Protein AF-A0A369BT83-F1 (afdb_monomer)

Radius of gyration: 11.0 Å; Cα contacts (8 Å, |Δi|>4): 94; chains: 1; bounding box: 24×28×22 Å

Organism: NCBI:txid547122

pLDDT: mean 76.7, std 12.61, range [49.34, 89.88]

Structure (mmCIF, N/CA/C/O backbone):
data_AF-A0A369BT83-F1
#
_entry.id   AF-A0A369BT83-F1
#
loop_
_atom_site.group_PDB
_atom_site.id
_atom_site.type_symbol
_atom_site.label_atom_id
_atom_site.label_alt_id
_atom_site.label_comp_id
_atom_site.label_asym_id
_atom_site.label_entity_id
_atom_site.label_seq_id
_atom_site.pdbx_PDB_ins_code
_atom_site.Cartn_x
_atom_site.Cartn_y
_atom_site.Cartn_z
_atom_site.occupancy
_atom_site.B_iso_or_equiv
_atom_site.auth_seq_id
_atom_site.auth_comp_id
_atom_site.auth_asym_id
_atom_site.auth_atom_id
_atom_site.pdbx_PDB_model_num
ATOM 1 N N . MET A 1 1 ? -3.038 -5.232 11.094 1.00 77.06 1 MET A N 1
ATOM 2 C CA . MET A 1 1 ? -2.965 -5.642 9.676 1.00 77.06 1 MET A CA 1
ATOM 3 C C . MET A 1 1 ? -1.664 -5.140 9.075 1.00 77.06 1 MET A C 1
ATOM 5 O O . MET A 1 1 ? -1.407 -3.941 9.176 1.00 77.06 1 MET A O 1
ATOM 9 N N . LYS A 1 2 ? -0.841 -6.020 8.500 1.00 80.38 2 LYS A N 1
ATOM 10 C CA . LYS A 1 2 ? 0.356 -5.608 7.753 1.00 80.38 2 LYS A CA 1
ATOM 11 C C . LYS A 1 2 ? 0.023 -5.486 6.268 1.00 80.38 2 LYS A C 1
ATOM 13 O O . LYS A 1 2 ? -0.888 -6.155 5.784 1.00 80.38 2 LYS A O 1
ATOM 18 N N . TYR A 1 3 ? 0.750 -4.616 5.591 1.00 84.31 3 TYR A N 1
ATOM 19 C CA . TYR A 1 3 ? 0.676 -4.377 4.164 1.00 84.31 3 TYR A CA 1
ATOM 20 C C . TYR A 1 3 ? 2.068 -4.499 3.556 1.00 84.31 3 TYR A C 1
ATOM 22 O O . TYR A 1 3 ? 3.046 -4.146 4.219 1.00 84.31 3 TYR A O 1
ATOM 30 N N . TYR A 1 4 ? 2.145 -4.962 2.312 1.00 84.25 4 TYR A N 1
ATOM 31 C CA . TYR A 1 4 ? 3.360 -4.934 1.503 1.00 84.25 4 TYR A CA 1
ATOM 32 C C . TYR A 1 4 ? 3.191 -3.985 0.325 1.00 84.25 4 TYR A C 1
ATOM 34 O O . TYR A 1 4 ? 2.107 -3.902 -0.246 1.00 84.25 4 TYR A O 1
ATOM 42 N N . ILE A 1 5 ? 4.262 -3.288 -0.036 1.00 84.50 5 ILE A N 1
ATOM 43 C CA . ILE A 1 5 ? 4.310 -2.414 -1.203 1.00 84.50 5 ILE A CA 1
ATOM 44 C C . ILE A 1 5 ? 5.680 -2.513 -1.871 1.00 84.50 5 ILE A C 1
ATOM 46 O O . ILE A 1 5 ? 6.705 -2.595 -1.188 1.00 84.50 5 ILE A O 1
ATOM 50 N N . TRP A 1 6 ? 5.691 -2.506 -3.202 1.00 86.50 6 TRP A N 1
ATOM 51 C CA . TRP A 1 6 ? 6.915 -2.314 -3.973 1.00 86.50 6 TRP A CA 1
ATOM 52 C C . TRP A 1 6 ? 7.201 -0.830 -4.124 1.00 86.50 6 TRP A C 1
ATOM 54 O O . TRP A 1 6 ? 6.348 -0.091 -4.618 1.00 86.50 6 TRP A O 1
ATOM 64 N N . LEU A 1 7 ? 8.400 -0.420 -3.726 1.00 84.81 7 LEU A N 1
ATOM 65 C CA . LEU A 1 7 ? 8.914 0.930 -3.922 1.00 84.81 7 LEU A CA 1
ATOM 66 C C . LEU A 1 7 ? 10.074 0.915 -4.914 1.00 84.81 7 LEU A C 1
ATOM 68 O O . LEU A 1 7 ? 10.731 -0.113 -5.06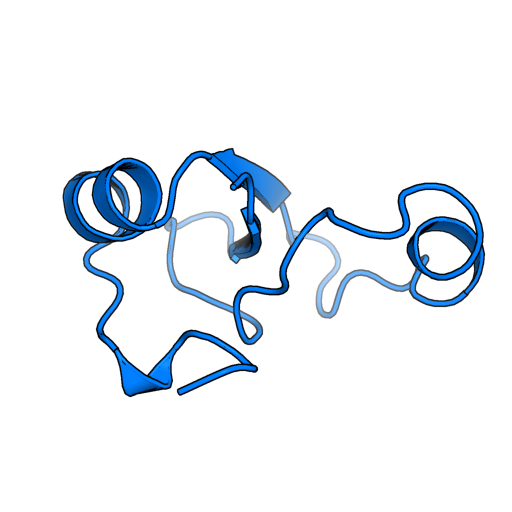9 1.0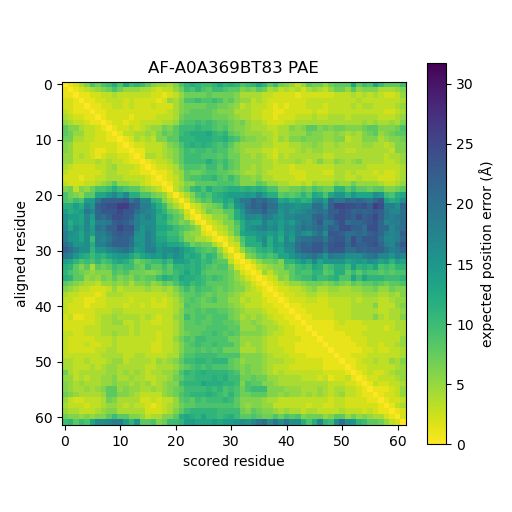0 84.81 7 LEU A O 1
ATOM 72 N N . ASP A 1 8 ? 10.349 2.040 -5.560 1.00 85.50 8 ASP A N 1
ATOM 73 C CA . ASP A 1 8 ? 11.595 2.228 -6.301 1.00 85.50 8 ASP A CA 1
ATOM 74 C C . ASP A 1 8 ? 12.752 2.639 -5.366 1.00 85.50 8 ASP A C 1
ATOM 76 O O . ASP A 1 8 ? 12.565 2.827 -4.160 1.00 85.50 8 ASP A O 1
ATOM 80 N N . GLY A 1 9 ? 13.961 2.790 -5.915 1.00 83.06 9 GLY A N 1
ATOM 81 C CA . GLY A 1 9 ? 15.149 3.215 -5.162 1.00 83.06 9 GLY A CA 1
ATOM 82 C C . GLY A 1 9 ? 15.053 4.615 -4.534 1.00 83.06 9 GLY A C 1
ATOM 83 O O . GLY A 1 9 ? 15.864 4.950 -3.674 1.00 83.06 9 GLY A O 1
ATOM 84 N N . ASN A 1 10 ? 14.066 5.415 -4.936 1.00 84.12 10 ASN A N 1
ATOM 85 C CA . ASN A 1 10 ? 13.728 6.726 -4.392 1.00 84.12 10 ASN A CA 1
ATOM 86 C C . ASN A 1 10 ? 12.444 6.691 -3.531 1.00 84.12 10 ASN A C 1
ATOM 88 O O . ASN A 1 10 ? 11.783 7.714 -3.359 1.00 84.12 10 ASN A O 1
ATOM 92 N N . ASP A 1 11 ? 12.085 5.516 -3.002 1.00 82.69 11 ASP A N 1
ATOM 93 C CA . ASP A 1 11 ? 10.957 5.297 -2.090 1.00 82.69 11 A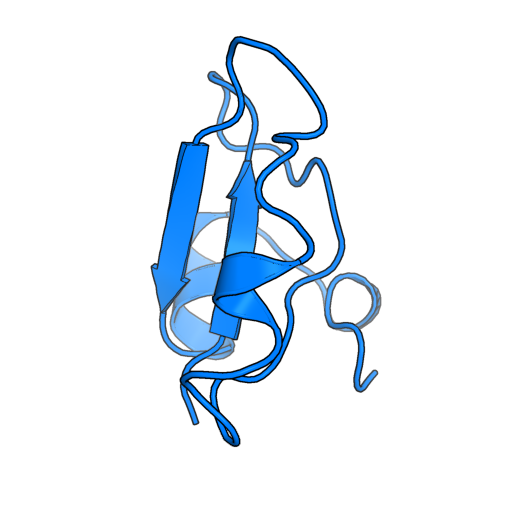SP A CA 1
ATOM 94 C C . ASP A 1 11 ? 9.567 5.684 -2.665 1.00 82.69 11 ASP A C 1
ATOM 96 O O . ASP A 1 11 ? 8.611 5.829 -1.900 1.00 82.69 11 ASP A O 1
ATOM 100 N N . ASN A 1 12 ? 9.396 5.803 -3.993 1.00 84.31 12 ASN A N 1
ATOM 101 C CA . ASN A 1 12 ? 8.073 6.017 -4.591 1.00 84.31 12 ASN A CA 1
ATOM 102 C C . ASN A 1 12 ? 7.350 4.679 -4.813 1.00 84.31 12 ASN A C 1
ATOM 10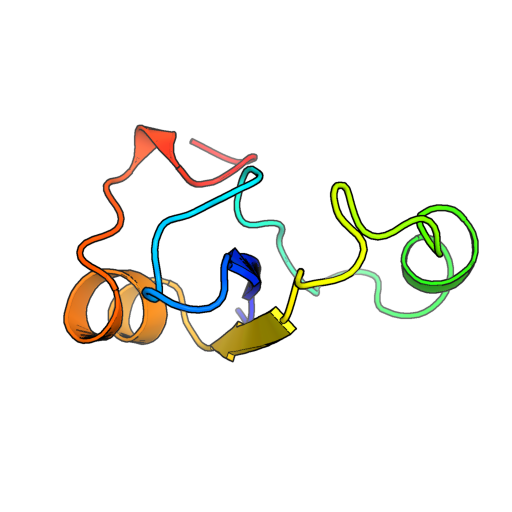4 O O . ASN A 1 12 ? 7.976 3.691 -5.208 1.00 84.31 12 ASN A O 1
ATOM 108 N N . PRO A 1 13 ? 6.022 4.626 -4.616 1.00 82.50 13 PRO A N 1
ATOM 109 C CA . PRO A 1 13 ? 5.243 3.416 -4.839 1.00 82.50 13 PRO A CA 1
ATOM 110 C C . PRO A 1 13 ? 5.222 3.007 -6.317 1.00 82.50 13 PRO A C 1
ATOM 112 O O . PRO A 1 13 ? 4.722 3.727 -7.176 1.00 82.50 13 PRO A O 1
ATOM 115 N N . LEU A 1 14 ? 5.724 1.806 -6.606 1.00 81.12 14 LEU A N 1
ATOM 116 C CA . LEU A 1 14 ? 5.661 1.166 -7.928 1.0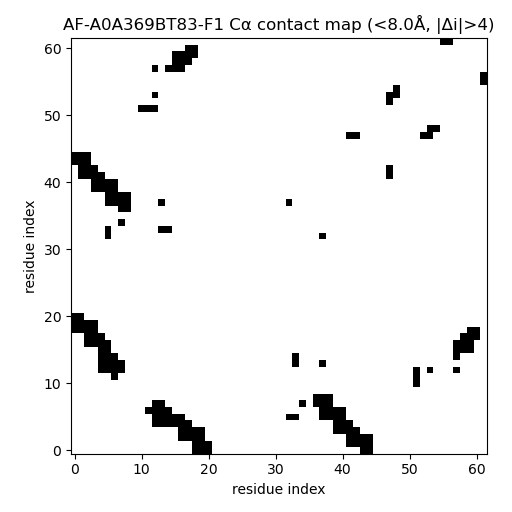0 81.12 14 LEU A CA 1
ATOM 117 C C . LEU A 1 14 ? 4.396 0.319 -8.118 1.00 81.12 14 LEU A C 1
ATOM 119 O O . LEU A 1 14 ? 4.103 -0.140 -9.219 1.00 81.12 14 LEU A O 1
ATOM 123 N N . SER A 1 15 ? 3.667 0.055 -7.036 1.00 79.94 15 SER A N 1
ATOM 124 C CA . SER A 1 15 ? 2.482 -0.801 -7.021 1.00 79.94 15 SER A CA 1
ATOM 125 C C . SER A 1 15 ? 1.558 -0.401 -5.878 1.00 79.94 15 SER A C 1
ATOM 127 O O . SER A 1 15 ? 1.966 0.321 -4.967 1.00 79.94 15 SER A O 1
ATOM 129 N N . LYS A 1 16 ? 0.323 -0.907 -5.900 1.00 83.81 16 LYS A N 1
ATOM 130 C CA . LYS A 1 16 ? -0.576 -0.769 -4.755 1.00 83.81 16 LYS A CA 1
ATOM 131 C C . LYS A 1 16 ? -0.086 -1.595 -3.563 1.00 83.81 16 LYS A C 1
ATOM 133 O O . LYS A 1 16 ? 0.471 -2.675 -3.733 1.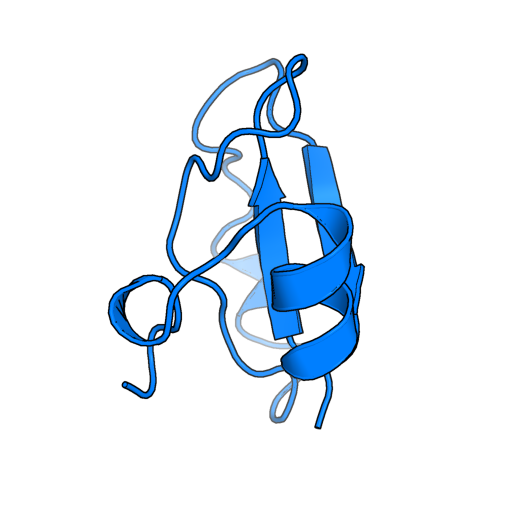00 83.81 16 LYS A O 1
ATOM 138 N N . ALA A 1 17 ? -0.344 -1.101 -2.359 1.00 84.25 17 ALA A N 1
ATOM 139 C CA . ALA A 1 17 ? -0.107 -1.786 -1.107 1.00 84.25 17 ALA A CA 1
ATOM 140 C C . ALA A 1 17 ? -1.192 -2.833 -0.834 1.00 84.25 17 ALA A C 1
ATOM 142 O O . ALA A 1 17 ? -2.387 -2.531 -0.820 1.00 84.25 17 ALA A O 1
ATOM 143 N N . TRP A 1 18 ? -0.782 -4.055 -0.532 1.00 82.12 18 TRP A N 1
ATOM 144 C CA . TRP A 1 18 ? -1.679 -5.197 -0.358 1.00 82.12 18 TRP A CA 1
ATOM 145 C C . TRP A 1 18 ? -1.633 -5.734 1.065 1.00 82.12 18 TRP A C 1
ATOM 147 O O . TRP A 1 18 ? -0.576 -5.738 1.691 1.00 82.12 18 TRP A O 1
ATOM 157 N N . ARG A 1 19 ? -2.778 -6.197 1.576 1.00 81.31 19 ARG A N 1
ATOM 158 C CA . ARG A 1 19 ? -2.902 -6.774 2.925 1.00 81.31 19 ARG A CA 1
ATOM 159 C C . ARG A 1 19 ? -2.228 -8.143 2.997 1.00 81.31 19 ARG A C 1
ATOM 161 O O . ARG A 1 19 ? -2.261 -8.920 2.052 1.00 81.31 19 ARG A O 1
ATOM 168 N N . TYR A 1 20 ? -1.662 -8.425 4.160 1.00 72.12 20 TYR A N 1
ATOM 169 C CA . TYR A 1 20 ? -0.876 -9.616 4.477 1.00 72.12 20 TYR A CA 1
ATOM 170 C C . TYR A 1 20 ? -1.712 -10.695 5.203 1.00 72.12 20 TYR A C 1
ATOM 172 O O . TYR A 1 20 ? -1.192 -11.373 6.073 1.00 72.12 20 TYR A O 1
ATOM 180 N N . ASP A 1 21 ? -3.022 -10.792 4.934 1.00 65.19 21 ASP A N 1
ATOM 181 C CA . ASP A 1 21 ? -3.921 -11.678 5.708 1.00 65.19 21 ASP A CA 1
ATOM 182 C C . ASP A 1 21 ? -3.858 -13.157 5.282 1.00 65.19 21 ASP A C 1
ATOM 184 O O . ASP A 1 21 ? -4.246 -14.022 6.055 1.00 65.19 21 ASP A O 1
ATOM 188 N N . ASP A 1 22 ? -3.308 -13.455 4.099 1.00 56.03 22 ASP A N 1
ATOM 189 C CA . ASP A 1 22 ? -3.162 -14.816 3.561 1.00 56.03 22 ASP A CA 1
ATOM 190 C C . ASP A 1 22 ? -1.757 -14.981 2.956 1.00 56.03 22 ASP A C 1
ATOM 192 O O . ASP A 1 22 ? -1.465 -14.669 1.801 1.00 56.03 22 ASP A O 1
ATOM 196 N N . GLU A 1 23 ? -0.822 -15.329 3.830 1.00 50.34 23 GLU A N 1
ATOM 197 C CA . GLU A 1 23 ? 0.589 -14.954 3.734 1.00 50.34 23 GLU A CA 1
ATOM 198 C C . GLU A 1 23 ? 1.465 -15.845 2.832 1.00 50.34 23 GLU A C 1
ATOM 200 O O . GLU A 1 23 ? 2.613 -15.502 2.565 1.00 50.34 23 GLU A O 1
ATOM 205 N N . THR A 1 24 ? 0.970 -16.990 2.350 1.00 53.50 24 THR A N 1
ATOM 206 C CA . THR A 1 24 ? 1.810 -17.991 1.654 1.00 53.50 24 THR A CA 1
ATOM 207 C C . THR A 1 24 ? 1.521 -18.132 0.158 1.00 53.50 24 THR A C 1
ATOM 209 O O . THR A 1 24 ? 2.458 -18.341 -0.610 1.00 53.50 24 THR A O 1
ATOM 212 N N . GLU A 1 25 ? 0.278 -17.975 -0.303 1.00 49.34 25 GLU A N 1
ATOM 213 C CA . GLU A 1 25 ? -0.053 -18.337 -1.692 1.00 49.34 25 GLU A CA 1
ATOM 214 C C . GLU A 1 25 ? 0.223 -17.213 -2.707 1.00 49.34 25 GLU A C 1
ATOM 216 O O . GLU A 1 25 ? 0.718 -17.489 -3.796 1.00 49.34 25 GLU A O 1
ATOM 221 N N . ARG A 1 26 ? 0.066 -15.928 -2.349 1.00 53.06 26 ARG A N 1
ATOM 222 C CA . ARG A 1 26 ? 0.319 -14.829 -3.312 1.00 53.06 26 ARG A CA 1
ATOM 223 C C . ARG A 1 26 ? 1.758 -14.324 -3.370 1.00 53.06 26 ARG A C 1
ATOM 225 O O . ARG A 1 26 ? 2.179 -13.821 -4.410 1.00 53.06 26 ARG A O 1
ATOM 232 N N . MET A 1 27 ? 2.539 -14.502 -2.301 1.00 50.59 27 MET A N 1
ATOM 233 C CA . MET A 1 27 ? 3.970 -14.157 -2.309 1.00 50.59 27 MET A CA 1
ATOM 234 C C . MET A 1 27 ? 4.799 -15.061 -3.238 1.00 50.59 27 MET A C 1
ATOM 236 O O . MET A 1 27 ? 5.904 -14.686 -3.630 1.00 50.59 27 MET A O 1
ATOM 240 N N . ALA A 1 28 ? 4.274 -16.234 -3.612 1.00 50.78 28 ALA A N 1
ATOM 241 C CA . ALA A 1 28 ? 4.911 -17.156 -4.547 1.00 50.78 28 ALA A CA 1
ATOM 242 C C . ALA A 1 28 ? 4.591 -16.855 -6.025 1.00 50.78 28 ALA A C 1
ATOM 244 O O . ALA A 1 28 ? 5.441 -17.115 -6.877 1.00 50.78 28 ALA A O 1
ATOM 245 N N . GLU A 1 29 ? 3.420 -16.285 -6.335 1.00 52.56 29 GLU A N 1
ATOM 246 C CA . GLU A 1 29 ? 2.992 -16.045 -7.724 1.00 52.56 29 GLU A CA 1
ATOM 247 C C . GLU A 1 29 ? 3.442 -14.685 -8.292 1.00 52.56 29 GLU A C 1
ATOM 249 O O . GLU A 1 29 ? 3.812 -14.610 -9.461 1.00 52.56 29 GLU A O 1
ATOM 254 N N . GLU A 1 30 ? 3.532 -13.620 -7.485 1.00 52.28 30 GLU A N 1
ATOM 255 C CA . GLU A 1 30 ? 4.014 -12.291 -7.928 1.00 52.28 30 GLU A CA 1
ATO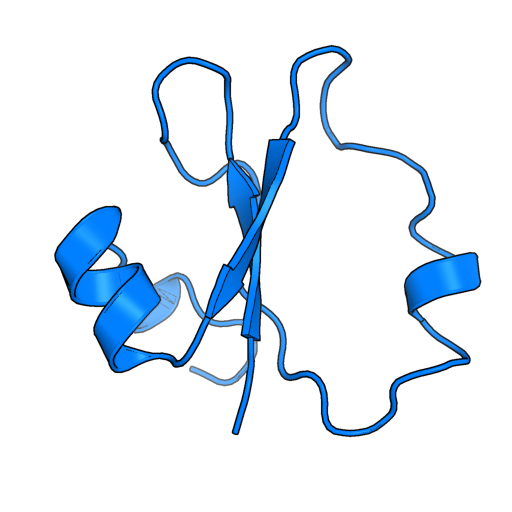M 256 C C . GLU A 1 30 ? 5.509 -12.071 -7.643 1.00 52.28 30 GLU A C 1
ATOM 258 O O . GLU A 1 30 ? 5.971 -10.992 -7.274 1.00 52.28 30 GLU A O 1
ATOM 263 N N . ARG A 1 31 ? 6.319 -13.107 -7.866 1.00 54.00 31 ARG A N 1
ATOM 264 C CA . ARG A 1 31 ? 7.787 -13.063 -7.754 1.00 54.00 31 ARG A CA 1
ATOM 265 C C . ARG A 1 31 ? 8.457 -12.306 -8.917 1.00 54.00 31 ARG A C 1
ATOM 267 O O . ARG A 1 31 ? 9.616 -12.555 -9.241 1.00 54.00 31 ARG A O 1
ATOM 274 N N . HIS A 1 32 ? 7.721 -11.394 -9.548 1.00 56.75 32 HIS A N 1
ATOM 275 C CA . HIS A 1 32 ? 8.192 -10.480 -10.576 1.00 56.75 32 HIS A CA 1
ATOM 276 C C . HIS A 1 32 ? 8.134 -9.066 -10.002 1.00 56.75 32 HIS A C 1
ATOM 278 O O . HIS A 1 32 ? 7.076 -8.436 -10.056 1.00 56.75 32 HIS A O 1
ATOM 284 N N . PRO A 1 33 ? 9.235 -8.560 -9.418 1.00 62.56 33 PRO A N 1
ATOM 285 C CA . PRO A 1 33 ? 9.292 -7.152 -9.069 1.00 62.56 33 PRO A CA 1
ATOM 286 C C . PRO A 1 33 ? 8.962 -6.324 -10.326 1.00 62.56 33 PRO A C 1
ATOM 288 O O . PRO A 1 33 ? 9.451 -6.660 -11.410 1.00 62.56 33 PRO A O 1
ATOM 291 N N . PRO A 1 34 ? 8.138 -5.264 -10.221 1.00 66.00 34 PRO A N 1
ATOM 292 C CA . PRO A 1 34 ? 7.749 -4.458 -11.381 1.00 66.00 34 PRO A CA 1
ATOM 293 C C . PRO A 1 34 ? 8.955 -3.821 -12.095 1.00 66.00 34 PRO A C 1
ATOM 295 O O . PRO A 1 34 ? 8.865 -3.504 -13.277 1.00 66.00 34 PRO A O 1
ATOM 298 N N . SER A 1 35 ? 10.086 -3.692 -11.392 1.00 69.88 35 SER A N 1
ATOM 299 C CA . SER A 1 35 ? 11.366 -3.196 -11.901 1.00 69.88 35 SER A CA 1
ATOM 300 C C . SER A 1 35 ? 12.535 -3.921 -11.231 1.00 69.88 35 SER A C 1
ATOM 302 O O . SER A 1 35 ? 12.403 -4.395 -10.106 1.00 69.88 35 SER A O 1
ATOM 304 N N . ALA A 1 36 ? 13.703 -3.960 -11.883 1.00 74.81 36 ALA A N 1
ATOM 305 C CA . ALA A 1 36 ? 14.920 -4.563 -11.318 1.00 74.81 36 ALA A CA 1
ATOM 306 C C . ALA A 1 36 ? 15.347 -3.920 -9.982 1.00 74.81 36 ALA A C 1
ATOM 308 O O . ALA A 1 36 ? 15.913 -4.594 -9.126 1.00 74.81 36 ALA A O 1
ATOM 309 N N . ASP A 1 37 ? 15.011 -2.643 -9.795 1.00 79.75 37 ASP A N 1
ATOM 310 C CA . ASP A 1 37 ? 15.301 -1.852 -8.597 1.00 79.75 37 ASP A CA 1
ATOM 311 C C . ASP A 1 37 ? 14.143 -1.820 -7.584 1.00 79.75 37 ASP A C 1
ATOM 313 O O . ASP A 1 37 ? 14.157 -1.012 -6.657 1.00 79.75 37 ASP A O 1
ATOM 317 N N . ALA A 1 38 ? 13.108 -2.652 -7.755 1.00 81.81 38 ALA A N 1
ATOM 318 C CA . ALA A 1 38 ? 11.972 -2.630 -6.843 1.00 81.81 38 ALA A CA 1
ATOM 319 C C . ALA A 1 38 ? 12.342 -3.226 -5.475 1.00 81.81 38 ALA A C 1
ATOM 321 O O . ALA A 1 38 ? 12.794 -4.368 -5.363 1.00 81.81 38 ALA A O 1
ATOM 322 N N . ILE A 1 39 ? 12.080 -2.465 -4.417 1.00 82.88 39 ILE A N 1
ATOM 323 C CA . ILE A 1 39 ? 12.328 -2.845 -3.029 1.00 82.88 39 ILE A CA 1
ATOM 324 C C . ILE A 1 39 ? 10.990 -3.170 -2.368 1.00 82.88 39 ILE A C 1
ATOM 326 O O . ILE A 1 39 ? 10.099 -2.322 -2.284 1.00 82.88 39 ILE A O 1
ATOM 330 N N . LEU A 1 40 ? 10.853 -4.392 -1.852 1.00 82.50 40 LEU A N 1
ATOM 331 C CA . LEU A 1 40 ? 9.681 -4.781 -1.072 1.00 82.50 40 LEU A CA 1
ATOM 332 C C . LEU A 1 40 ? 9.771 -4.185 0.334 1.00 82.50 40 LEU A C 1
ATOM 334 O O . LEU A 1 40 ? 10.724 -4.453 1.073 1.00 82.50 40 LEU A O 1
ATOM 338 N N . ARG A 1 41 ? 8.762 -3.414 0.742 1.00 84.75 41 ARG A N 1
ATOM 339 C CA . ARG A 1 41 ? 8.632 -2.921 2.120 1.00 84.75 41 ARG A CA 1
ATOM 340 C C . ARG A 1 41 ? 7.324 -3.403 2.723 1.00 84.75 41 ARG A C 1
ATOM 342 O O . ARG A 1 41 ? 6.283 -3.387 2.075 1.00 84.75 41 ARG A O 1
ATOM 349 N N . ALA A 1 42 ? 7.390 -3.808 3.987 1.00 85.62 42 ALA A N 1
ATOM 350 C CA . ALA A 1 42 ? 6.235 -4.228 4.765 1.00 85.62 42 ALA A CA 1
ATOM 351 C C . ALA A 1 42 ? 6.051 -3.327 5.990 1.00 85.62 42 ALA A C 1
ATOM 353 O O . ALA A 1 42 ? 7.024 -2.909 6.621 1.00 85.62 42 ALA A O 1
ATOM 354 N N . GLY A 1 43 ? 4.801 -3.038 6.341 1.00 86.69 43 GLY A N 1
ATOM 355 C CA . GLY A 1 43 ? 4.464 -2.171 7.469 1.00 86.69 43 GLY A CA 1
ATOM 356 C C . GLY A 1 43 ? 2.970 -2.152 7.761 1.00 86.69 43 GLY A C 1
ATOM 357 O O . GLY A 1 43 ? 2.178 -2.786 7.069 1.00 86.69 43 GLY A O 1
ATOM 358 N N . THR A 1 44 ? 2.555 -1.443 8.809 1.00 88.62 44 THR A N 1
ATOM 359 C CA . THR A 1 44 ? 1.132 -1.111 8.975 1.00 88.62 44 THR A CA 1
ATOM 360 C C . THR A 1 44 ? 0.739 -0.031 7.971 1.00 88.62 44 THR A C 1
ATOM 362 O O . THR A 1 44 ? 1.601 0.699 7.490 1.00 88.62 44 THR A O 1
ATOM 365 N N . ARG A 1 45 ? -0.561 0.094 7.672 1.00 87.06 45 ARG A N 1
ATOM 366 C CA . ARG A 1 45 ? -1.086 1.152 6.791 1.00 87.06 45 ARG A CA 1
ATOM 367 C C . ARG A 1 45 ? -0.516 2.518 7.174 1.00 87.06 45 ARG A C 1
ATOM 369 O O . ARG A 1 45 ? 0.122 3.162 6.358 1.00 87.06 45 ARG A O 1
ATOM 376 N N . GLU A 1 46 ? -0.643 2.879 8.445 1.00 88.88 46 GLU A N 1
ATOM 377 C CA . GLU A 1 46 ? -0.147 4.141 9.003 1.00 88.88 46 GLU A CA 1
ATOM 378 C C . GLU A 1 46 ? 1.368 4.309 8.842 1.00 88.88 46 GLU A C 1
ATOM 380 O O . GLU A 1 46 ? 1.813 5.361 8.404 1.00 88.88 46 GLU A O 1
ATOM 385 N N . GLN A 1 47 ? 2.164 3.263 9.101 1.00 88.75 47 GLN A N 1
A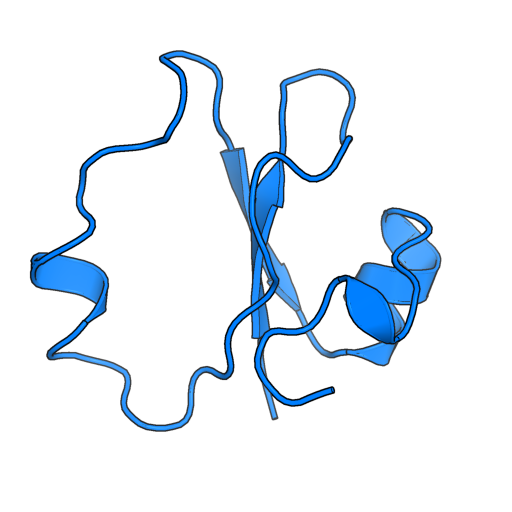TOM 386 C CA . GLN A 1 47 ? 3.619 3.335 8.926 1.00 88.75 47 GLN A CA 1
ATOM 387 C C . GLN A 1 47 ? 4.028 3.535 7.468 1.00 88.75 47 GLN A C 1
ATOM 389 O O . GLN A 1 47 ? 5.000 4.234 7.201 1.00 88.75 47 GLN A O 1
ATOM 394 N N . LEU A 1 48 ? 3.323 2.909 6.522 1.00 87.38 48 LEU A N 1
ATOM 395 C CA . LEU A 1 48 ? 3.623 3.094 5.105 1.00 87.38 48 LEU A CA 1
ATOM 396 C C . LEU A 1 48 ? 3.202 4.494 4.628 1.00 87.38 48 LEU A C 1
ATOM 398 O O . LEU A 1 48 ? 3.938 5.122 3.872 1.00 87.38 48 LEU A O 1
ATOM 402 N N . MET A 1 49 ? 2.064 5.003 5.106 1.00 89.88 49 MET A N 1
ATOM 403 C CA . MET A 1 49 ? 1.600 6.363 4.810 1.00 89.88 49 MET A CA 1
ATOM 404 C C . MET A 1 49 ? 2.542 7.426 5.388 1.00 89.88 49 MET A C 1
ATOM 406 O O . MET A 1 49 ? 2.897 8.368 4.692 1.00 89.88 49 MET A O 1
ATOM 410 N N . GLU A 1 50 ? 2.999 7.261 6.630 1.00 89.88 50 GLU A N 1
ATOM 411 C CA . GLU A 1 50 ? 3.919 8.200 7.281 1.00 89.88 50 GLU A CA 1
ATOM 412 C C . GLU A 1 50 ? 5.318 8.165 6.655 1.00 89.88 50 GLU A C 1
ATOM 414 O O . GLU A 1 50 ? 5.912 9.208 6.392 1.00 89.88 50 GLU A O 1
ATOM 419 N N . ARG A 1 51 ? 5.850 6.964 6.395 1.00 88.00 51 ARG A N 1
ATOM 420 C CA . ARG A 1 51 ? 7.233 6.800 5.935 1.00 88.00 51 ARG A CA 1
ATOM 421 C C . ARG A 1 51 ? 7.413 7.071 4.441 1.00 88.00 51 ARG A C 1
ATOM 423 O O . ARG A 1 51 ? 8.483 7.532 4.060 1.00 88.00 51 ARG A O 1
ATOM 430 N N . TYR A 1 52 ? 6.405 6.774 3.618 1.00 85.50 52 TYR A N 1
ATOM 431 C CA . TYR A 1 52 ? 6.493 6.875 2.153 1.00 85.50 52 TYR A CA 1
ATOM 432 C C . TYR A 1 52 ? 5.435 7.801 1.541 1.00 85.50 52 TYR A C 1
ATOM 434 O O . TYR A 1 52 ? 5.283 7.839 0.325 1.00 85.50 52 TYR A O 1
ATOM 442 N N . GLY A 1 53 ? 4.671 8.530 2.359 1.00 86.38 53 GLY A N 1
ATOM 443 C CA . GLY A 1 53 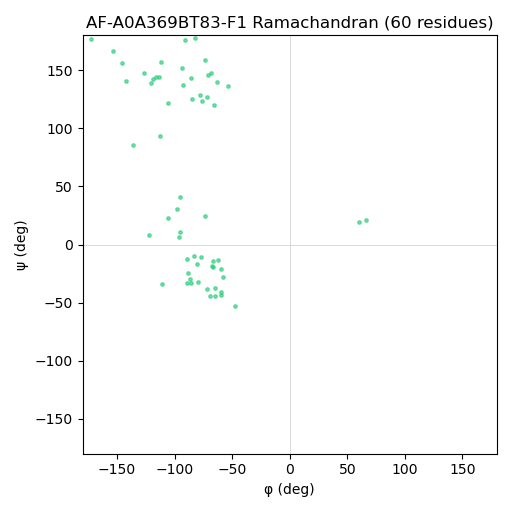? 3.671 9.483 1.871 1.00 86.38 53 GLY A CA 1
ATOM 444 C C . GLY A 1 53 ? 2.487 8.845 1.139 1.00 86.38 53 GLY A C 1
ATOM 445 O O . GLY A 1 53 ? 1.828 9.527 0.359 1.00 86.38 53 GLY A O 1
ATOM 446 N N . LEU A 1 54 ? 2.217 7.551 1.356 1.00 84.69 54 LEU A N 1
ATOM 447 C CA . LEU A 1 54 ? 1.123 6.854 0.675 1.00 84.69 54 LEU A CA 1
ATOM 448 C C . LEU A 1 54 ? -0.238 7.451 1.048 1.00 84.69 54 LEU A C 1
ATOM 450 O O . LEU A 1 54 ? -0.513 7.751 2.212 1.00 84.69 54 LEU A O 1
ATOM 454 N N . GLY A 1 55 ? -1.118 7.567 0.060 1.00 85.81 55 GLY A N 1
ATOM 455 C CA . GLY A 1 55 ? -2.513 7.932 0.237 1.00 85.81 55 GLY A CA 1
ATOM 456 C C . GLY A 1 55 ? -3.406 6.709 0.420 1.00 85.81 55 GLY A C 1
ATOM 457 O O . GLY A 1 55 ? -2.981 5.562 0.318 1.00 85.81 55 GLY A O 1
ATOM 458 N N . ALA A 1 56 ? -4.696 6.941 0.676 1.00 83.00 56 ALA A N 1
ATOM 459 C CA . ALA A 1 56 ? -5.658 5.846 0.751 1.00 83.00 56 ALA A CA 1
ATOM 460 C C . ALA A 1 56 ? -5.732 5.065 -0.573 1.00 83.00 56 ALA A C 1
ATOM 462 O O . ALA A 1 56 ? -5.727 3.844 -0.526 1.00 83.00 56 ALA A O 1
ATOM 463 N N . GLY A 1 57 ? -5.713 5.744 -1.727 1.00 83.38 57 GLY A N 1
ATOM 464 C CA . GLY A 1 57 ? -5.809 5.115 -3.054 1.00 83.38 57 GLY A CA 1
ATOM 465 C C . GLY A 1 57 ? -4.617 4.236 -3.452 1.00 83.38 57 GLY A C 1
ATOM 466 O O . GLY A 1 57 ? -4.730 3.440 -4.388 1.00 83.38 57 GLY A O 1
ATOM 467 N N . ASP A 1 58 ? -3.504 4.341 -2.724 1.00 82.56 58 ASP A N 1
ATOM 468 C CA . ASP A 1 58 ? -2.332 3.488 -2.902 1.00 82.56 58 ASP A CA 1
ATOM 469 C C . ASP A 1 58 ? -2.527 2.103 -2.287 1.00 82.56 58 ASP A C 1
ATOM 471 O O . ASP A 1 58 ? -1.736 1.210 -2.554 1.00 82.56 58 ASP A O 1
ATOM 475 N N . PHE A 1 59 ? -3.578 1.875 -1.498 1.00 83.19 59 PHE A N 1
ATOM 476 C CA . PHE A 1 59 ? -3.902 0.559 -0.954 1.00 83.19 59 PHE A CA 1
ATOM 477 C C . PHE A 1 59 ? -4.880 -0.172 -1.882 1.00 83.19 59 PHE A C 1
ATOM 479 O O . PHE A 1 59 ? -5.837 0.406 -2.390 1.00 83.19 59 PHE A O 1
ATOM 486 N N . ALA A 1 60 ? -4.658 -1.465 -2.110 1.00 80.38 60 ALA A N 1
ATOM 487 C CA . ALA A 1 60 ? -5.500 -2.286 -2.984 1.00 80.38 60 ALA A CA 1
ATOM 488 C C . ALA A 1 60 ? -6.930 -2.495 -2.449 1.00 80.38 60 ALA A C 1
ATOM 490 O O . ALA A 1 60 ? -7.827 -2.829 -3.212 1.00 80.38 60 ALA A O 1
ATOM 491 N N . ASP A 1 61 ? -7.120 -2.282 -1.149 1.00 75.88 61 ASP A N 1
ATOM 492 C CA . ASP A 1 61 ? -8.378 -2.421 -0.404 1.00 75.88 61 ASP A CA 1
ATOM 493 C C . ASP A 1 61 ? -9.135 -1.084 -0.236 1.00 75.88 61 ASP A C 1
ATOM 495 O O . ASP A 1 61 ? -10.088 -1.005 0.534 1.00 75.88 61 ASP A O 1
ATOM 499 N N . ALA A 1 62 ? -8.667 -0.009 -0.878 1.00 65.94 62 ALA A N 1
ATOM 500 C CA . ALA A 1 62 ? -9.247 1.330 -0.758 1.00 65.94 62 ALA A CA 1
ATOM 501 C C . ALA A 1 62 ? -10.346 1.639 -1.775 1.00 65.94 62 ALA A C 1
ATOM 503 O O . ALA A 1 62 ? -10.297 1.091 -2.901 1.00 65.94 62 ALA A O 1
#

Foldseek 3Di:
DKWKFWAAPVLATPAAIEDCPPPPDVVVVPPDRPDPRIDIDMDPPVCSCVVRVDDPVSHPVD

Sequence (62 aa):
MKYYIWLDGNDNPLSKAWRYDDETERMAEERHPPSADAILRAGTREQLMERYGLGAGDFADA

Solvent-accessible surface area (backbone atoms only — not comparable to full-atom values): 3736 Å² total; per-residue (Å²): 117,47,28,38,30,37,18,40,89,82,53,44,75,75,47,58,28,38,76,57,87,69,74,67,70,57,71,66,72,64,73,64,63,95,42,98,62,44,42,83,47,75,36,38,64,66,54,42,26,72,74,53,68,49,57,68,83,41,29,69,88,96

Nearest PDB structures (foldseek):
  3op6-assembly1_A  TM=3.099E-01  e=4.520E+00  Legionella pneumophila subsp. pneumophila str. Philadelphia 1

Mean predicted aligned error: 7.04 Å

Secondary structure (DSSP, 8-state):
-EEEEEE-TTS-BSS-BEE-SSTTTHHHH----SSTT-EEEEEEHHHHHHHH---GGGBTT-